Protein AF-A0A093XVJ9-F1 (afdb_monomer_lite)

Sequence (167 aa):
LGLDLFFVKVSDLMFIAPSIPHLRNLQLDVQYHEALPDESWLGRLAAPAKWTQDPDSESYLGFTPGTKSYVNGDLVSEAGAKTAMVGPTPFPSTRVPRVGLVEVKRGEPEYENLAREQDLEDGRVNGDVAK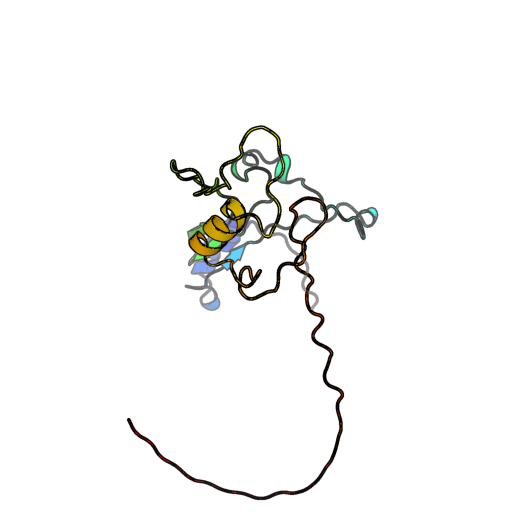EGTNGHVEAEKSESEAPKKEESDAGVTNGVGANGVL

Foldseek 3Di:
DDDDDDDDDLLVCLQCQCVPPVSAQDKDKDADDDDDPDPVCVPDPDDDDCCCVDPCSVVQVPDHFFIFIDHSSHTDDGDGDDPDDDDPDDDDDPDQDDPPPDDDDPPPPSVCVVCVVVVCNQCDDPNDNFDDDPPPDGDDPDDDPDDDDDDDDDDDDDDDDDDDDDD

Secondary structure (DSSP, 8-state):
-PPPP----HHHHHHHGGGSTTTTT-EEEE---PPPSSGGGTT-SS---GGGGSTTGGGGTTSPP--EEEETTEEEEE---------SSPP---PPPPSSSPPPPTTSHHHHHHHHHTT-TTSEETTEE----TTS---------PPPP------------------

pLDDT: mean 71.85, std 22.68, range [28.42, 96.88]

Structure (mmCIF, N/CA/C/O backbone):
data_AF-A0A093XVJ9-F1
#
_entry.id   AF-A0A093XVJ9-F1
#
loop_
_atom_site.group_PDB
_atom_site.id
_atom_site.type_symbol
_atom_site.label_atom_id
_atom_site.label_alt_id
_atom_site.label_comp_id
_atom_site.label_asym_id
_atom_site.label_entity_id
_atom_site.label_seq_id
_atom_site.pdbx_PDB_ins_code
_atom_site.Cartn_x
_atom_site.Cartn_y
_atom_site.Cartn_z
_atom_site.occupancy
_atom_site.B_iso_or_equiv
_atom_site.auth_seq_id
_atom_site.auth_comp_id
_atom_site.auth_asym_id
_atom_site.auth_atom_id
_atom_site.pdbx_PDB_model_num
ATOM 1 N N . LEU A 1 1 ? 31.197 -6.548 -11.849 1.00 45.28 1 LEU A N 1
ATOM 2 C CA . LEU A 1 1 ? 29.925 -6.261 -12.542 1.00 45.28 1 LEU A CA 1
ATOM 3 C C . LEU A 1 1 ? 29.147 -5.300 -11.660 1.00 45.28 1 LEU A C 1
ATOM 5 O O . LEU A 1 1 ? 28.826 -5.687 -10.544 1.00 45.28 1 LEU A O 1
ATOM 9 N N . GLY A 1 2 ? 28.932 -4.061 -12.100 1.00 61.50 2 GLY A N 1
ATOM 10 C CA . GLY A 1 2 ? 27.909 -3.207 -11.494 1.00 61.50 2 GLY A CA 1
ATOM 11 C C . GLY A 1 2 ? 26.557 -3.621 -12.065 1.00 61.50 2 GLY A C 1
ATOM 12 O O . GLY A 1 2 ? 26.479 -3.907 -13.257 1.00 61.50 2 GLY A O 1
ATOM 13 N N . LEU A 1 3 ? 25.534 -3.745 -11.224 1.00 66.56 3 LEU A N 1
ATOM 14 C CA . LEU A 1 3 ? 24.168 -3.909 -11.709 1.00 66.56 3 LEU A CA 1
ATOM 15 C C . LEU A 1 3 ? 23.679 -2.535 -12.164 1.00 66.56 3 LEU A C 1
ATOM 17 O O . LEU A 1 3 ? 23.600 -1.617 -11.349 1.00 66.56 3 LEU A O 1
ATOM 21 N N . ASP A 1 4 ? 23.366 -2.402 -13.449 1.00 77.38 4 ASP A N 1
ATOM 22 C CA . ASP A 1 4 ? 22.629 -1.243 -13.942 1.00 77.38 4 ASP A CA 1
ATOM 23 C C . ASP A 1 4 ? 21.202 -1.303 -13.384 1.00 77.38 4 ASP A C 1
ATOM 25 O O . ASP A 1 4 ? 20.570 -2.363 -13.386 1.00 77.38 4 ASP A O 1
ATOM 29 N N . LEU A 1 5 ? 20.685 -0.178 -12.884 1.00 71.75 5 LEU A N 1
ATOM 30 C CA . LEU A 1 5 ? 19.275 -0.088 -12.514 1.00 71.75 5 LEU A CA 1
ATOM 31 C C . LEU A 1 5 ? 18.440 -0.069 -13.796 1.00 71.75 5 LEU A C 1
ATOM 33 O O . LEU A 1 5 ? 18.573 0.833 -14.621 1.00 71.75 5 LEU A O 1
ATOM 37 N N . PHE A 1 6 ? 17.548 -1.045 -13.939 1.00 77.75 6 PHE A N 1
ATOM 38 C CA . PHE A 1 6 ? 16.559 -1.085 -15.008 1.00 77.75 6 PHE A CA 1
ATOM 39 C C . PHE A 1 6 ? 15.154 -1.099 -14.411 1.00 77.75 6 PHE A C 1
ATOM 41 O O . PHE A 1 6 ? 14.889 -1.749 -13.400 1.00 77.75 6 PHE A O 1
ATOM 48 N N . PHE A 1 7 ? 14.244 -0.362 -15.041 1.00 82.56 7 PHE A N 1
ATOM 49 C CA . PHE A 1 7 ? 12.843 -0.336 -14.643 1.00 82.56 7 PHE A CA 1
ATOM 50 C C . PHE A 1 7 ? 12.098 -1.467 -15.349 1.00 82.56 7 PHE A C 1
ATOM 52 O O . PHE A 1 7 ? 12.124 -1.567 -16.575 1.00 82.56 7 PHE A O 1
ATOM 59 N N . VAL A 1 8 ? 11.419 -2.308 -14.571 1.00 87.62 8 VAL A N 1
ATOM 60 C CA . VAL A 1 8 ? 10.550 -3.378 -15.074 1.00 87.62 8 VAL A CA 1
ATOM 61 C C . VAL A 1 8 ? 9.127 -3.060 -14.660 1.00 87.62 8 VAL A C 1
ATOM 63 O O . VAL A 1 8 ? 8.879 -2.670 -13.518 1.00 87.62 8 VAL A O 1
ATOM 66 N N . LYS A 1 9 ? 8.174 -3.242 -15.573 1.00 92.50 9 LYS A N 1
ATOM 67 C CA . LYS A 1 9 ? 6.763 -3.185 -15.197 1.00 92.50 9 LYS A CA 1
ATOM 68 C C . LYS A 1 9 ? 6.452 -4.365 -14.292 1.00 92.50 9 LYS A C 1
ATOM 70 O O . LYS A 1 9 ? 6.750 -5.505 -14.637 1.00 92.50 9 LYS A O 1
ATOM 75 N N . VAL A 1 10 ? 5.795 -4.102 -13.169 1.00 93.00 10 VAL A N 1
ATOM 76 C CA . VAL A 1 10 ? 5.398 -5.159 -12.228 1.00 93.00 10 VAL A CA 1
ATOM 77 C C . VAL A 1 10 ? 4.582 -6.246 -12.935 1.00 93.00 10 VAL A C 1
ATOM 79 O O . VAL A 1 10 ? 4.829 -7.422 -12.701 1.00 93.00 10 VAL A O 1
ATOM 82 N N . SER A 1 11 ? 3.696 -5.875 -13.867 1.00 93.75 11 SER A N 1
ATOM 83 C CA . SER A 1 11 ? 2.931 -6.825 -14.691 1.00 93.75 11 SER A CA 1
ATOM 84 C C . SER A 1 11 ? 3.816 -7.815 -15.446 1.00 93.75 11 SER A C 1
ATOM 86 O O . SER A 1 11 ? 3.521 -9.005 -15.482 1.00 93.75 11 SER A O 1
ATOM 88 N N . ASP A 1 12 ? 4.915 -7.333 -16.020 1.00 94.88 12 ASP A N 1
ATOM 89 C CA . ASP A 1 12 ? 5.808 -8.140 -16.847 1.00 94.88 12 ASP A CA 1
ATOM 90 C C . ASP A 1 12 ? 6.625 -9.082 -15.957 1.00 94.88 12 ASP A C 1
ATOM 92 O O . ASP A 1 12 ? 6.787 -10.255 -16.286 1.00 94.88 12 ASP A O 1
ATOM 96 N N . LEU A 1 13 ? 7.067 -8.598 -14.788 1.00 93.06 13 LEU A N 1
ATOM 97 C CA . LEU A 1 13 ? 7.730 -9.426 -13.779 1.00 93.06 13 LEU A CA 1
ATOM 98 C C . LEU A 1 13 ? 6.802 -10.533 -13.263 1.00 93.06 13 LEU A C 1
ATOM 100 O O . LEU A 1 13 ? 7.210 -11.691 -13.198 1.00 93.06 13 LEU A O 1
ATOM 104 N N . MET A 1 14 ? 5.558 -10.195 -12.922 1.00 95.31 14 MET A N 1
ATOM 105 C CA . MET A 1 14 ? 4.577 -11.163 -12.425 1.00 95.31 14 MET A CA 1
ATOM 106 C C . MET A 1 14 ? 4.177 -12.174 -13.500 1.00 95.31 14 MET A C 1
ATOM 108 O O . MET A 1 14 ? 3.982 -13.344 -13.185 1.00 95.31 14 MET A O 1
ATOM 112 N N . PHE A 1 15 ? 4.155 -11.772 -14.772 1.00 94.75 15 PHE A N 1
ATOM 113 C CA . PHE A 1 15 ? 3.924 -12.680 -15.894 1.00 94.75 15 PHE A CA 1
ATOM 114 C C . PHE A 1 15 ? 5.045 -13.719 -16.059 1.00 94.75 15 PHE A C 1
ATOM 116 O O . PHE A 1 15 ? 4.768 -14.891 -16.317 1.00 94.75 15 PHE A O 1
ATOM 123 N N . ILE A 1 16 ? 6.314 -13.324 -15.895 1.00 94.44 16 ILE A N 1
ATOM 124 C CA . ILE A 1 16 ? 7.453 -14.244 -16.059 1.00 94.44 16 ILE A CA 1
ATOM 125 C C . ILE A 1 16 ? 7.801 -15.021 -14.786 1.00 94.44 16 ILE A C 1
ATOM 127 O O . ILE A 1 16 ? 8.383 -16.102 -14.889 1.00 94.44 16 ILE A O 1
ATOM 131 N N . ALA A 1 17 ? 7.462 -14.513 -13.598 1.00 94.06 17 ALA A N 1
ATOM 132 C CA . ALA A 1 17 ? 7.846 -15.113 -12.319 1.00 94.06 17 ALA A CA 1
ATOM 133 C C . ALA A 1 17 ? 7.526 -16.623 -12.214 1.00 94.06 17 ALA A C 1
ATOM 135 O O . ALA A 1 17 ? 8.414 -17.372 -11.803 1.00 94.06 17 ALA A O 1
ATOM 136 N N . PRO A 1 18 ? 6.360 -17.133 -12.670 1.00 95.00 18 PRO A N 1
ATOM 137 C CA . PRO A 1 18 ? 6.041 -18.566 -12.610 1.00 95.00 18 PRO A CA 1
ATOM 138 C C . PRO A 1 18 ? 6.935 -19.449 -13.483 1.00 95.00 18 PRO A C 1
ATOM 140 O O . PRO A 1 18 ? 7.061 -20.649 -13.229 1.00 95.00 18 PRO A O 1
ATOM 143 N N . SER A 1 19 ? 7.531 -18.869 -14.530 1.00 94.75 19 SER A N 1
ATOM 144 C CA . SER A 1 19 ? 8.435 -19.568 -15.448 1.00 94.75 19 SER A CA 1
ATOM 145 C C . SER A 1 19 ? 9.854 -19.710 -14.889 1.00 94.75 19 SER A C 1
ATOM 147 O O . SER A 1 19 ? 10.609 -20.562 -15.354 1.00 94.75 19 SER A O 1
ATOM 149 N N . ILE A 1 20 ? 10.209 -18.919 -13.870 1.00 94.75 20 ILE A N 1
ATOM 150 C CA . ILE A 1 20 ? 11.514 -18.948 -13.211 1.00 94.75 20 ILE A CA 1
ATOM 151 C C . ILE A 1 20 ? 11.437 -19.958 -12.056 1.00 94.75 20 ILE A C 1
ATOM 153 O O . ILE A 1 20 ? 10.750 -19.694 -11.068 1.00 94.75 20 ILE A O 1
ATOM 157 N N . PRO A 1 21 ? 12.149 -21.103 -12.113 1.00 94.50 21 PRO A N 1
ATOM 158 C CA . PRO A 1 21 ? 12.000 -22.172 -11.121 1.00 94.50 21 PRO A CA 1
ATOM 159 C C . PRO A 1 21 ? 12.205 -21.722 -9.670 1.00 94.50 21 PRO A C 1
ATOM 161 O O . PRO A 1 21 ? 11.532 -22.221 -8.775 1.00 94.50 21 PRO A O 1
ATOM 164 N N . HIS A 1 22 ? 13.099 -20.756 -9.443 1.00 94.00 22 HIS A N 1
ATOM 165 C CA . HIS A 1 22 ? 13.420 -20.237 -8.112 1.00 94.00 22 HIS A CA 1
ATOM 166 C C . HIS A 1 22 ? 12.421 -19.207 -7.571 1.00 94.00 22 HIS A C 1
ATOM 168 O O . HIS A 1 22 ? 12.487 -18.897 -6.389 1.00 94.00 22 HIS A O 1
ATOM 174 N N . LEU A 1 23 ? 11.514 -18.678 -8.401 1.00 92.44 23 LEU A N 1
ATOM 175 C CA . LEU A 1 23 ? 10.463 -17.738 -7.979 1.00 92.44 23 LEU A CA 1
ATOM 176 C C . LEU A 1 23 ? 9.082 -18.399 -7.895 1.00 92.44 23 LEU A C 1
ATOM 178 O O . LEU A 1 23 ? 8.101 -17.769 -7.501 1.00 92.44 23 LEU A O 1
ATOM 182 N N . ARG A 1 24 ? 8.992 -19.682 -8.250 1.00 93.31 24 ARG A N 1
ATOM 183 C CA . ARG A 1 24 ? 7.738 -20.424 -8.254 1.00 93.31 24 ARG A CA 1
ATOM 184 C C . ARG A 1 24 ? 7.252 -20.686 -6.832 1.00 93.31 24 ARG A C 1
ATOM 186 O O . ARG A 1 24 ? 8.018 -21.127 -5.981 1.00 93.31 24 ARG A O 1
ATOM 193 N N . ASN A 1 25 ? 5.959 -20.470 -6.605 1.00 93.94 25 ASN A N 1
ATOM 194 C CA . ASN A 1 25 ? 5.281 -20.594 -5.312 1.00 93.94 25 ASN A CA 1
ATOM 195 C C . ASN A 1 25 ? 5.871 -19.712 -4.198 1.00 93.94 25 ASN A C 1
ATOM 197 O O . ASN A 1 25 ? 5.583 -19.948 -3.026 1.00 93.94 25 ASN A O 1
ATOM 201 N N . LEU A 1 26 ? 6.682 -18.708 -4.544 1.00 94.94 26 LEU A N 1
ATOM 202 C CA . LEU A 1 26 ? 7.106 -17.688 -3.597 1.00 94.94 26 LEU A CA 1
ATOM 203 C C . LEU A 1 26 ? 6.084 -16.556 -3.569 1.00 94.94 26 LEU A C 1
ATOM 205 O O . LEU A 1 26 ? 5.524 -16.185 -4.602 1.00 94.94 26 LEU A O 1
ATOM 209 N N . GLN A 1 27 ? 5.872 -16.012 -2.374 1.00 95.81 27 GLN A N 1
ATOM 210 C CA . GLN A 1 27 ? 5.157 -14.760 -2.209 1.00 95.81 27 GLN A CA 1
ATOM 211 C C . GLN A 1 27 ? 6.101 -13.606 -2.557 1.00 95.81 27 GLN A C 1
ATOM 213 O O . GLN A 1 27 ? 7.188 -13.491 -1.989 1.00 95.81 27 GLN A O 1
ATOM 218 N N . LEU A 1 28 ? 5.686 -12.777 -3.508 1.00 95.06 28 LEU A N 1
ATOM 219 C CA . LEU A 1 28 ? 6.389 -11.572 -3.922 1.00 95.06 28 LEU A CA 1
ATOM 220 C C . LEU A 1 28 ? 5.608 -10.355 -3.436 1.00 95.06 28 LEU A C 1
ATOM 222 O O . LEU A 1 28 ? 4.496 -10.107 -3.902 1.00 95.06 28 LEU A O 1
ATOM 226 N N . ASP A 1 29 ? 6.212 -9.589 -2.533 1.00 96.00 29 ASP A N 1
ATOM 227 C CA . ASP A 1 29 ? 5.633 -8.356 -2.008 1.00 96.00 29 ASP A CA 1
ATOM 228 C C . ASP A 1 29 ? 6.157 -7.156 -2.800 1.00 96.00 29 ASP A C 1
ATOM 230 O O . ASP A 1 29 ? 7.362 -6.910 -2.886 1.00 96.00 29 ASP A O 1
ATOM 234 N N . VAL A 1 30 ? 5.239 -6.390 -3.380 1.00 94.88 30 VAL A N 1
ATOM 235 C CA . VAL A 1 30 ? 5.531 -5.186 -4.156 1.00 94.88 30 VAL A CA 1
ATOM 236 C C . VAL A 1 30 ? 5.165 -3.973 -3.318 1.00 94.88 30 VAL A C 1
ATOM 238 O O . VAL A 1 30 ? 3.992 -3.750 -3.014 1.00 94.88 30 VAL A O 1
ATOM 241 N N . GLN A 1 31 ? 6.181 -3.191 -2.957 1.00 93.31 31 GLN A N 1
ATOM 242 C CA . GLN A 1 31 ? 6.034 -1.956 -2.193 1.00 93.31 31 GLN A CA 1
ATOM 243 C C . GLN A 1 31 ? 6.177 -0.744 -3.107 1.00 93.31 31 GLN A C 1
ATOM 245 O O . GLN A 1 31 ? 7.040 -0.701 -3.987 1.00 93.31 31 GLN A O 1
ATOM 250 N N . TYR A 1 32 ? 5.316 0.242 -2.888 1.00 90.69 32 TYR A N 1
ATOM 251 C CA . TYR A 1 32 ? 5.366 1.500 -3.607 1.00 90.69 32 TYR A CA 1
ATOM 252 C C . TYR A 1 32 ? 6.437 2.421 -3.018 1.00 90.69 32 TYR A C 1
ATOM 254 O O . TYR A 1 32 ? 6.459 2.673 -1.813 1.00 90.69 32 TYR A O 1
ATOM 262 N N . HIS A 1 33 ? 7.296 2.961 -3.883 1.00 87.12 33 HIS A N 1
ATOM 263 C CA . HIS A 1 33 ? 8.289 3.965 -3.519 1.00 87.12 33 HIS A CA 1
ATOM 264 C C . HIS A 1 33 ? 8.393 5.029 -4.608 1.00 87.12 33 HIS A C 1
ATOM 266 O O . HIS A 1 33 ? 8.507 4.712 -5.793 1.00 87.12 33 HIS A O 1
ATOM 272 N N . GLU A 1 34 ? 8.415 6.297 -4.201 1.00 87.31 34 GLU A N 1
ATOM 273 C CA . GLU A 1 34 ? 8.673 7.407 -5.113 1.00 87.31 34 GLU A CA 1
ATOM 274 C C . GLU A 1 34 ? 10.157 7.744 -5.160 1.00 87.31 34 GLU A C 1
ATOM 276 O O . GLU A 1 34 ? 10.811 7.938 -4.134 1.00 87.31 34 GLU A O 1
ATOM 281 N N . ALA A 1 35 ? 10.680 7.884 -6.376 1.00 84.56 35 ALA A N 1
ATOM 282 C CA . ALA A 1 35 ? 11.983 8.492 -6.573 1.00 84.56 35 ALA A CA 1
ATOM 283 C C . ALA A 1 35 ? 11.920 9.982 -6.208 1.00 84.56 35 ALA A C 1
ATOM 285 O O . ALA A 1 35 ? 11.027 10.716 -6.663 1.00 84.56 35 ALA A O 1
ATOM 286 N N . LEU A 1 36 ? 12.900 10.428 -5.417 1.00 85.31 36 LEU A N 1
ATOM 287 C CA . LEU A 1 36 ? 13.068 11.842 -5.108 1.00 85.31 36 LEU A CA 1
ATOM 288 C C . LEU A 1 36 ? 13.303 12.623 -6.412 1.00 85.31 36 LEU A C 1
ATOM 290 O O . LEU A 1 36 ? 14.106 12.185 -7.237 1.00 85.31 36 LEU A O 1
ATOM 294 N N . PRO A 1 37 ? 12.614 13.758 -6.624 1.00 83.75 37 PRO A N 1
ATOM 295 C CA . PRO A 1 37 ? 12.815 14.573 -7.819 1.00 83.75 37 PRO A CA 1
ATOM 296 C C . PRO A 1 37 ? 14.250 15.090 -7.954 1.00 83.75 37 PRO A C 1
ATOM 298 O O . PRO A 1 37 ? 14.792 15.111 -9.054 1.00 83.75 37 PRO A O 1
ATOM 301 N N . ASP A 1 38 ? 14.842 15.510 -6.835 1.00 86.38 38 ASP A N 1
ATOM 302 C CA . ASP A 1 38 ? 16.178 16.089 -6.748 1.00 86.38 38 ASP A CA 1
ATOM 303 C C . ASP A 1 38 ? 16.712 16.011 -5.302 1.00 86.38 38 ASP A C 1
ATOM 305 O O . ASP A 1 38 ? 15.992 15.649 -4.365 1.00 86.38 38 ASP A O 1
ATOM 309 N N . GLU A 1 39 ? 17.982 16.375 -5.114 1.00 87.06 39 GLU A N 1
ATOM 310 C CA . GLU A 1 39 ? 18.659 16.353 -3.811 1.00 87.06 39 GLU A CA 1
ATOM 311 C C . GLU A 1 39 ? 18.078 17.345 -2.788 1.00 87.06 39 GLU A C 1
ATOM 313 O O . GLU A 1 39 ? 18.264 17.153 -1.590 1.00 87.06 39 GLU A O 1
ATOM 318 N N . SER A 1 40 ? 17.320 18.368 -3.202 1.00 86.75 40 SER A N 1
ATOM 319 C CA . SER A 1 40 ? 16.696 19.334 -2.276 1.00 86.75 40 SER A CA 1
ATOM 320 C C . SER A 1 40 ? 15.569 18.725 -1.433 1.00 86.75 40 SER A C 1
ATOM 322 O O . SER A 1 40 ? 15.055 19.365 -0.507 1.00 86.75 40 SER A O 1
ATOM 324 N N . TRP A 1 41 ? 15.157 17.500 -1.764 1.00 84.88 41 TRP A N 1
ATOM 325 C CA . TRP A 1 41 ? 14.231 16.702 -0.970 1.00 84.88 41 TRP A CA 1
ATOM 326 C C . TRP A 1 41 ? 14.919 15.913 0.146 1.00 84.88 41 TRP A C 1
ATOM 328 O O . TRP A 1 41 ? 14.238 15.481 1.079 1.00 84.88 41 TRP A O 1
ATOM 338 N N . LEU A 1 42 ? 16.248 15.758 0.102 1.00 83.69 42 LEU A N 1
ATOM 339 C CA . LEU A 1 42 ? 17.001 15.106 1.170 1.00 83.69 42 LEU A CA 1
ATOM 340 C C . LEU A 1 42 ? 16.851 15.916 2.467 1.00 83.69 42 LEU A C 1
ATOM 342 O O . LEU A 1 42 ? 17.184 17.096 2.526 1.00 83.69 42 LEU A O 1
ATOM 346 N N . GLY A 1 43 ? 16.316 15.279 3.510 1.00 79.81 43 GLY A N 1
ATOM 347 C CA . GLY A 1 43 ? 16.096 15.897 4.823 1.00 79.81 43 GLY A CA 1
ATOM 348 C C . GLY A 1 43 ? 14.726 16.553 5.022 1.00 79.81 43 GLY A C 1
ATOM 349 O O . GLY A 1 43 ? 14.453 17.053 6.113 1.00 79.81 43 GLY A O 1
ATOM 350 N N . ARG A 1 44 ? 13.835 16.534 4.021 1.00 85.00 44 ARG A N 1
ATOM 351 C CA . ARG A 1 44 ? 12.436 16.934 4.235 1.00 85.00 44 ARG A CA 1
ATOM 352 C C . ARG A 1 44 ? 11.691 15.849 5.010 1.00 85.00 44 ARG A C 1
ATOM 354 O O . ARG A 1 44 ? 11.856 14.664 4.746 1.00 85.00 44 ARG A O 1
ATOM 361 N N . LEU A 1 45 ? 10.818 16.269 5.926 1.00 77.12 45 LEU A N 1
ATOM 362 C CA . LEU A 1 45 ? 9.933 15.359 6.668 1.00 77.12 45 LEU A CA 1
ATOM 363 C C . LEU A 1 45 ? 8.818 14.762 5.794 1.00 77.12 45 LEU A C 1
ATOM 365 O O . LEU A 1 45 ? 8.221 13.759 6.172 1.00 77.12 45 LEU A O 1
ATOM 369 N N . ALA A 1 46 ? 8.526 15.376 4.644 1.00 75.62 46 ALA A N 1
ATOM 370 C CA . ALA A 1 46 ? 7.485 14.931 3.726 1.00 75.62 46 ALA A CA 1
ATOM 371 C C . ALA A 1 46 ? 8.100 14.340 2.453 1.00 75.62 46 ALA A C 1
ATOM 373 O O . ALA A 1 46 ? 8.907 14.993 1.785 1.00 75.62 46 ALA A O 1
ATOM 374 N N . ALA A 1 47 ? 7.679 13.122 2.112 1.00 78.12 47 ALA A N 1
ATOM 375 C CA . ALA A 1 47 ? 7.969 12.515 0.823 1.00 78.12 47 ALA A CA 1
ATOM 376 C C . ALA A 1 47 ? 7.088 13.135 -0.279 1.00 78.12 47 ALA A C 1
ATOM 378 O O . ALA A 1 47 ? 5.994 13.635 0.009 1.00 78.12 47 ALA A O 1
ATOM 379 N N . PRO A 1 48 ? 7.538 13.100 -1.542 1.00 85.25 48 PRO A N 1
ATOM 380 C CA . PRO A 1 48 ? 6.666 13.331 -2.685 1.00 85.25 48 PRO A CA 1
ATOM 381 C C . PRO A 1 48 ? 5.428 12.415 -2.626 1.00 85.25 48 PRO A C 1
ATOM 383 O O . PRO A 1 48 ? 5.518 11.276 -2.171 1.00 85.25 48 PRO A O 1
ATOM 386 N N . ALA A 1 49 ? 4.277 12.941 -3.049 1.00 89.06 49 ALA A N 1
ATOM 387 C CA . ALA A 1 49 ? 3.002 12.222 -3.090 1.00 89.06 49 ALA A CA 1
ATOM 388 C C . ALA A 1 49 ? 2.404 12.279 -4.504 1.00 89.06 49 ALA A C 1
ATOM 390 O O . ALA A 1 49 ? 1.250 12.671 -4.695 1.00 89.06 49 ALA A O 1
ATOM 391 N N . LYS A 1 50 ? 3.217 11.965 -5.519 1.00 91.19 50 LYS A N 1
ATOM 392 C CA . LYS A 1 50 ? 2.799 11.919 -6.927 1.00 91.19 50 LYS A CA 1
ATOM 393 C C . LYS A 1 50 ? 1.671 10.914 -7.144 1.00 91.19 50 LYS A C 1
ATOM 395 O O . LYS A 1 50 ? 0.813 11.196 -7.974 1.00 91.19 50 LYS A O 1
ATOM 400 N N . TRP A 1 51 ? 1.611 9.837 -6.354 1.00 91.19 51 TRP A N 1
ATOM 401 C CA . TRP A 1 51 ? 0.507 8.865 -6.388 1.00 91.19 51 TRP A CA 1
ATOM 402 C C . TRP A 1 51 ? -0.886 9.497 -6.234 1.00 91.19 51 TRP A C 1
ATOM 404 O O . TRP A 1 51 ? -1.875 8.935 -6.687 1.00 91.19 51 TRP A O 1
ATOM 414 N N . THR A 1 52 ? -1.000 10.686 -5.630 1.00 93.19 52 THR A N 1
ATOM 415 C CA . THR A 1 52 ? -2.292 11.388 -5.499 1.00 93.19 52 THR A CA 1
ATOM 416 C C . THR A 1 52 ? -2.895 11.806 -6.843 1.00 93.19 52 THR A C 1
ATOM 418 O O . THR A 1 52 ? -4.100 12.037 -6.929 1.00 93.19 52 THR A O 1
ATOM 421 N N . GLN A 1 53 ? -2.074 11.893 -7.892 1.00 92.81 53 GLN A N 1
ATOM 422 C CA . GLN A 1 53 ? -2.486 12.258 -9.250 1.00 92.81 53 GLN A CA 1
ATOM 423 C C . GLN A 1 53 ? -2.865 11.039 -10.098 1.00 92.81 53 GLN A C 1
ATOM 425 O O . GLN A 1 53 ? -3.323 11.212 -11.230 1.00 92.81 53 GLN A O 1
ATOM 430 N N . ASP A 1 54 ? -2.670 9.825 -9.577 1.00 90.88 54 ASP A N 1
ATOM 431 C CA . ASP A 1 54 ? -3.002 8.605 -10.299 1.00 90.88 54 ASP A CA 1
ATOM 432 C C . ASP A 1 54 ? -4.533 8.457 -10.424 1.00 90.88 54 ASP A C 1
ATOM 434 O O . ASP A 1 54 ? -5.269 8.846 -9.512 1.00 90.88 54 ASP A O 1
ATOM 438 N N . PRO A 1 55 ? -5.052 7.900 -11.538 1.00 92.75 55 PRO A N 1
ATOM 439 C CA . PRO A 1 55 ? -6.496 7.785 -11.770 1.00 92.75 55 PRO A CA 1
ATOM 440 C C . PRO A 1 55 ? -7.259 6.976 -10.711 1.00 92.75 55 PRO A C 1
ATOM 442 O O . PRO A 1 55 ? -8.470 7.122 -10.581 1.00 92.75 55 PRO A O 1
ATOM 445 N N . ASP A 1 56 ? -6.567 6.097 -9.992 1.00 89.19 56 ASP A N 1
ATOM 446 C CA . ASP A 1 56 ? -7.095 5.209 -8.960 1.00 89.19 56 ASP A CA 1
ATOM 447 C C . ASP A 1 56 ? -6.773 5.687 -7.533 1.00 89.19 56 ASP A C 1
ATOM 449 O O . ASP A 1 56 ? -7.021 4.953 -6.573 1.00 89.19 56 ASP A O 1
ATOM 453 N N . SER A 1 57 ? -6.263 6.913 -7.365 1.00 91.19 57 SER A N 1
ATOM 454 C CA . SER A 1 57 ? -5.781 7.415 -6.072 1.00 91.19 57 SER A CA 1
ATOM 455 C C . SER A 1 57 ? -6.855 7.467 -4.978 1.00 91.19 57 SER A C 1
ATOM 457 O O . SER A 1 57 ? -6.554 7.290 -3.795 1.00 91.19 57 SER A O 1
ATOM 459 N N . GLU A 1 58 ? -8.124 7.631 -5.365 1.00 90.06 58 GLU A N 1
ATOM 460 C CA . GLU A 1 58 ? -9.275 7.612 -4.454 1.00 90.06 58 GLU A CA 1
ATOM 461 C C . GLU A 1 58 ? -9.408 6.282 -3.697 1.00 90.06 58 GLU A C 1
ATOM 463 O O . GLU A 1 58 ? -9.846 6.264 -2.543 1.00 90.06 58 GLU A O 1
ATOM 468 N N . SER A 1 59 ? -8.983 5.169 -4.306 1.00 89.00 59 SER A N 1
ATOM 469 C CA . SER A 1 59 ? -9.061 3.836 -3.695 1.00 89.00 59 SER A CA 1
ATOM 470 C C . SER A 1 59 ? -8.174 3.692 -2.455 1.00 89.00 59 SER A C 1
ATOM 472 O O . SER A 1 59 ? -8.459 2.870 -1.583 1.00 89.00 59 SER A O 1
ATOM 474 N N . TYR A 1 60 ? -7.141 4.528 -2.328 1.00 89.50 60 TYR A N 1
ATOM 475 C CA . TYR A 1 60 ? -6.1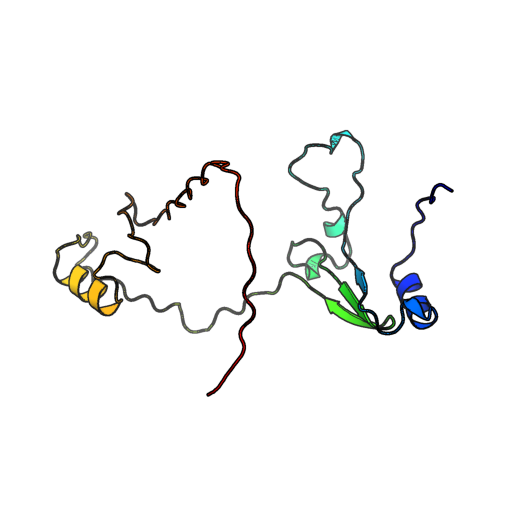89 4.468 -1.225 1.00 89.50 60 TYR A CA 1
ATOM 476 C C . TYR A 1 60 ? -6.630 5.264 0.014 1.00 89.50 60 TYR A C 1
ATOM 478 O O . TYR A 1 60 ? -5.909 5.298 1.010 1.00 89.50 60 TYR A O 1
ATOM 486 N N . LEU A 1 61 ? -7.811 5.900 -0.008 1.00 90.62 61 LEU A N 1
ATOM 487 C CA . LEU A 1 61 ? -8.380 6.651 1.124 1.00 90.62 61 LEU A CA 1
ATOM 488 C C . LEU A 1 61 ? -7.443 7.743 1.682 1.00 90.62 61 LEU A C 1
ATOM 490 O O . LEU A 1 61 ? -7.437 8.015 2.883 1.00 90.62 61 LEU A O 1
ATOM 494 N N . GLY A 1 62 ? -6.631 8.362 0.821 1.00 89.62 62 GLY A N 1
ATOM 495 C CA . GLY A 1 62 ? -5.657 9.382 1.222 1.00 89.62 62 GLY A CA 1
ATOM 496 C C . GLY A 1 62 ? -4.350 8.831 1.805 1.00 89.62 62 GLY A C 1
ATOM 497 O O . GLY A 1 62 ? -3.513 9.612 2.255 1.00 89.62 62 GLY A O 1
ATOM 498 N N . PHE A 1 63 ? -4.143 7.515 1.765 1.00 89.62 63 PHE A N 1
ATOM 499 C CA . PHE A 1 63 ? -2.877 6.870 2.105 1.00 89.62 63 PHE A CA 1
ATOM 500 C C . PHE A 1 63 ? -2.092 6.523 0.839 1.00 89.62 63 PHE A C 1
ATOM 502 O O . PHE A 1 63 ? -2.661 6.378 -0.234 1.00 89.62 63 PHE A O 1
ATOM 509 N N . THR A 1 64 ? -0.773 6.377 0.964 1.00 90.31 64 THR A N 1
ATOM 510 C CA . THR A 1 64 ? 0.056 5.867 -0.139 1.00 90.31 64 THR A CA 1
ATOM 511 C C . THR A 1 64 ? -0.428 4.479 -0.580 1.00 90.31 64 THR A C 1
ATOM 513 O O . THR A 1 64 ? -0.904 3.722 0.278 1.00 90.31 64 THR A O 1
ATOM 516 N N . PRO A 1 65 ? -0.268 4.105 -1.867 1.00 92.38 65 PRO A N 1
ATOM 517 C CA . PRO A 1 65 ? -0.517 2.743 -2.318 1.00 92.38 65 PRO A CA 1
ATOM 518 C C . PRO A 1 65 ? 0.164 1.738 -1.391 1.00 92.38 65 PRO A C 1
ATOM 520 O O . PRO A 1 65 ? 1.346 1.885 -1.061 1.00 92.38 65 PRO A O 1
ATOM 523 N N . GLY A 1 66 ? -0.595 0.750 -0.926 1.00 92.62 66 GLY A N 1
ATOM 524 C CA . GLY A 1 66 ? -0.078 -0.23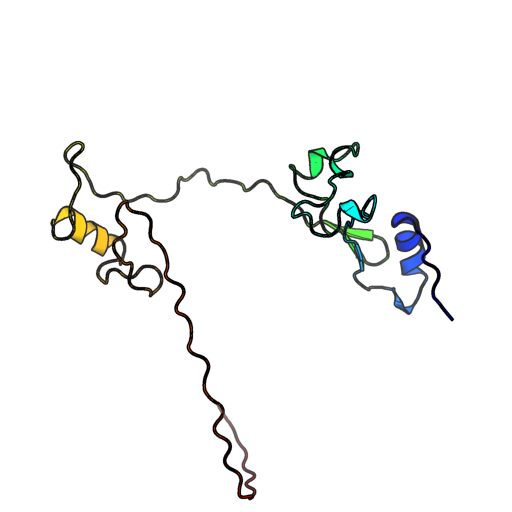7 0.008 1.00 92.62 66 GLY A CA 1
ATOM 525 C C . GLY A 1 66 ? 0.589 -1.423 -0.686 1.00 92.62 66 GLY A C 1
ATOM 526 O O . GLY A 1 66 ? 0.679 -1.505 -1.913 1.00 92.62 66 GLY A O 1
ATOM 527 N N . THR A 1 67 ? 1.104 -2.344 0.125 1.00 95.31 67 THR A N 1
ATOM 528 C CA . THR A 1 67 ? 1.843 -3.511 -0.364 1.00 95.31 67 THR A CA 1
ATOM 529 C C . THR A 1 67 ? 0.919 -4.484 -1.089 1.00 95.31 67 THR A C 1
ATOM 531 O O . THR A 1 67 ? -0.071 -4.945 -0.519 1.00 95.31 67 THR A O 1
ATOM 534 N N . LYS A 1 68 ? 1.277 -4.851 -2.321 1.00 95.50 68 LYS A N 1
ATOM 535 C CA . LYS A 1 68 ? 0.586 -5.880 -3.111 1.00 95.50 68 LYS A CA 1
ATOM 536 C C . LYS A 1 68 ? 1.370 -7.187 -3.044 1.00 95.50 68 LYS A C 1
ATOM 538 O O . LYS A 1 68 ? 2.551 -7.196 -3.381 1.00 95.50 68 LYS A O 1
ATOM 543 N N . SER A 1 69 ? 0.720 -8.272 -2.640 1.00 96.69 69 SER A N 1
ATOM 544 C CA . SER A 1 69 ? 1.344 -9.590 -2.483 1.00 96.69 69 SER A CA 1
ATOM 545 C C . SER A 1 69 ? 0.896 -10.518 -3.604 1.00 96.69 69 SER A C 1
ATOM 547 O O . SER A 1 69 ? -0.305 -10.723 -3.799 1.00 96.69 69 SER A O 1
ATOM 549 N N . TYR A 1 70 ? 1.853 -11.108 -4.314 1.00 96.88 70 TYR A N 1
ATOM 550 C CA . TYR A 1 70 ? 1.608 -11.993 -5.449 1.00 96.88 70 TYR A CA 1
ATOM 551 C C . TYR A 1 70 ? 2.137 -13.397 -5.183 1.00 96.88 70 TYR A C 1
ATOM 553 O O . TYR A 1 70 ? 3.194 -13.553 -4.577 1.00 96.88 70 TYR A O 1
ATOM 561 N N . VAL A 1 71 ? 1.454 -14.422 -5.688 1.00 96.25 71 VAL A N 1
ATOM 562 C CA . VAL A 1 71 ? 1.939 -15.810 -5.691 1.00 96.25 71 VAL A CA 1
ATOM 563 C C . VAL A 1 71 ? 1.743 -16.369 -7.088 1.00 96.25 71 VAL A C 1
ATOM 565 O O . VAL A 1 71 ? 0.642 -16.328 -7.620 1.00 96.25 71 VAL A O 1
ATOM 568 N N . ASN A 1 72 ? 2.813 -16.888 -7.697 1.00 94.69 72 ASN A N 1
ATOM 569 C CA . ASN A 1 72 ? 2.783 -17.360 -9.088 1.00 94.69 72 ASN A CA 1
ATOM 570 C C . ASN A 1 72 ? 2.222 -16.315 -10.076 1.00 94.69 72 ASN A C 1
ATOM 572 O O . ASN A 1 72 ? 1.563 -16.672 -11.046 1.00 94.69 72 ASN A O 1
ATOM 576 N N . GLY A 1 73 ? 2.515 -15.035 -9.843 1.00 93.00 73 GLY A N 1
ATOM 577 C CA . GLY A 1 73 ? 2.063 -13.939 -10.701 1.00 93.00 73 GLY A CA 1
ATOM 578 C C . GLY A 1 73 ? 0.632 -13.464 -10.438 1.00 93.00 73 GLY A C 1
ATOM 579 O O . GLY A 1 73 ? 0.267 -12.389 -10.909 1.00 93.00 73 GLY A O 1
ATOM 580 N N . ASP A 1 74 ? -0.145 -14.194 -9.638 1.00 95.62 74 ASP A N 1
ATOM 581 C CA . ASP A 1 74 ? -1.508 -13.820 -9.271 1.00 95.62 74 ASP A CA 1
ATOM 582 C C . ASP A 1 74 ? -1.508 -12.935 -8.021 1.00 95.62 74 ASP A C 1
ATOM 584 O O . ASP A 1 74 ? -0.811 -13.228 -7.047 1.00 95.62 74 ASP A O 1
ATOM 588 N N . LEU A 1 75 ? -2.298 -11.857 -8.032 1.00 95.56 75 LEU A N 1
ATOM 589 C CA . LEU A 1 75 ? -2.479 -10.980 -6.872 1.00 95.56 75 LEU A CA 1
ATOM 590 C C . LEU A 1 75 ? -3.320 -11.700 -5.808 1.00 95.56 75 LEU A C 1
ATOM 592 O O . LEU A 1 75 ? -4.484 -12.017 -6.043 1.00 95.56 75 LEU A O 1
ATOM 596 N N . VAL A 1 76 ? -2.738 -11.933 -4.632 1.00 96.44 76 VAL A N 1
ATOM 597 C CA . VAL A 1 76 ? -3.385 -12.651 -3.519 1.00 96.44 76 VAL A CA 1
ATOM 598 C C . VAL A 1 76 ? -3.931 -11.687 -2.474 1.00 96.44 76 VAL A C 1
ATOM 600 O O . VAL A 1 76 ? -4.986 -11.932 -1.887 1.00 96.44 76 VAL A O 1
ATOM 603 N N . SER A 1 77 ? -3.220 -10.593 -2.214 1.00 94.50 77 SER A N 1
ATOM 604 C CA . SER A 1 77 ? -3.649 -9.603 -1.233 1.00 94.50 77 SER A CA 1
ATOM 605 C C . SER A 1 77 ? -3.104 -8.218 -1.541 1.00 94.50 77 SER A C 1
ATOM 607 O O . SER A 1 77 ? -2.047 -8.057 -2.147 1.00 94.50 77 SER A O 1
ATOM 609 N N . GLU A 1 78 ? -3.830 -7.214 -1.069 1.00 92.81 78 GLU A N 1
ATOM 610 C CA . GLU A 1 78 ? -3.393 -5.828 -1.061 1.00 92.81 78 GLU A CA 1
ATOM 611 C C . GLU A 1 78 ? -3.583 -5.278 0.353 1.00 92.81 78 GLU A C 1
ATOM 613 O O . GLU A 1 78 ? -4.684 -5.297 0.918 1.00 92.81 78 GLU A O 1
ATOM 618 N N . ALA A 1 79 ? -2.477 -4.861 0.963 1.00 90.94 79 ALA A N 1
ATOM 619 C CA . ALA A 1 79 ? -2.495 -4.088 2.189 1.00 90.94 79 ALA A CA 1
ATOM 620 C C . ALA A 1 79 ? -2.907 -2.655 1.847 1.00 90.94 79 ALA A C 1
ATOM 622 O O . ALA A 1 79 ? -2.532 -2.125 0.809 1.00 90.94 79 ALA A O 1
ATOM 623 N N . GLY A 1 80 ? -3.665 -2.011 2.724 1.00 83.44 80 GLY A N 1
ATOM 624 C CA . GLY A 1 80 ? -4.125 -0.652 2.489 1.00 83.44 80 GLY A CA 1
ATOM 625 C C . GLY A 1 80 ? -4.975 -0.151 3.637 1.00 83.44 80 GLY A C 1
ATOM 626 O O . GLY A 1 80 ? -5.372 -0.920 4.523 1.00 83.44 80 GLY A O 1
ATOM 627 N N . ALA A 1 81 ? -5.249 1.148 3.615 1.00 81.88 81 ALA A N 1
ATOM 628 C CA . ALA A 1 81 ? -6.220 1.726 4.516 1.00 81.88 81 ALA A CA 1
ATOM 629 C C . ALA A 1 81 ? -7.584 1.079 4.276 1.00 81.88 81 ALA A C 1
ATOM 631 O O . ALA A 1 81 ? -8.036 0.915 3.144 1.00 81.88 81 ALA A O 1
ATOM 632 N N . LYS A 1 82 ? -8.234 0.689 5.366 1.00 80.25 82 LYS A N 1
ATOM 633 C CA . LYS A 1 82 ? -9.586 0.140 5.345 1.00 80.25 82 LYS A CA 1
ATOM 634 C C . LYS A 1 82 ? -10.456 1.057 6.174 1.00 80.25 82 LYS A C 1
ATOM 636 O O . LYS A 1 82 ? -10.055 1.475 7.260 1.00 80.25 82 LYS A O 1
ATOM 641 N N . THR A 1 83 ? -11.652 1.351 5.683 1.00 80.31 83 THR A N 1
ATOM 642 C CA . THR A 1 83 ? -12.652 2.037 6.493 1.00 80.31 83 THR A CA 1
ATOM 643 C C . THR A 1 83 ? -12.967 1.162 7.702 1.00 80.31 83 THR A C 1
ATOM 645 O O . THR A 1 83 ? -13.437 0.033 7.556 1.00 80.31 83 THR A O 1
ATOM 648 N N . ALA A 1 84 ? -12.675 1.665 8.901 1.00 78.81 84 ALA A N 1
ATOM 649 C CA . ALA A 1 84 ? -13.067 0.988 10.124 1.00 78.81 84 ALA A CA 1
ATOM 650 C C . ALA A 1 84 ? -14.598 0.982 10.208 1.00 78.81 84 ALA A C 1
ATOM 652 O O . ALA A 1 84 ? -15.236 2.035 10.165 1.00 78.81 84 ALA A O 1
ATOM 653 N N . MET A 1 85 ? -15.194 -0.204 10.324 1.00 75.94 85 MET A N 1
ATOM 654 C CA . MET A 1 85 ? -16.618 -0.313 10.609 1.00 75.94 85 MET A CA 1
ATOM 655 C C . MET A 1 85 ? -16.815 -0.033 12.097 1.00 75.94 85 MET A C 1
ATOM 657 O O . MET A 1 85 ? -16.471 -0.859 12.942 1.00 75.94 85 MET A O 1
ATOM 661 N N . VAL A 1 86 ? -17.333 1.149 12.427 1.00 80.19 86 VAL A N 1
ATOM 662 C CA . VAL A 1 86 ? -17.750 1.447 13.800 1.00 80.19 86 VAL A CA 1
ATOM 663 C C . VAL A 1 86 ? -18.990 0.604 14.085 1.00 80.19 86 VAL A C 1
ATOM 665 O O . VAL A 1 86 ? -19.945 0.609 13.307 1.00 80.19 86 VAL A O 1
ATOM 668 N N . GLY A 1 87 ? -18.957 -0.168 15.172 1.00 80.88 87 GLY A N 1
ATOM 669 C CA . GLY A 1 87 ? -20.124 -0.926 15.608 1.00 80.88 87 GLY A CA 1
ATOM 670 C C . GLY A 1 87 ? -21.309 0.011 15.882 1.00 80.88 87 GLY A C 1
ATOM 671 O O . GLY A 1 87 ? -21.103 1.156 16.281 1.00 80.88 87 GLY A O 1
ATOM 672 N N . PRO A 1 88 ? -22.560 -0.446 15.698 1.00 80.00 88 PRO A N 1
ATOM 673 C CA . PRO A 1 88 ? -23.736 0.371 16.011 1.00 80.00 88 PRO A CA 1
ATOM 674 C C . PRO A 1 88 ? -23.829 0.690 17.508 1.00 80.00 88 PRO A C 1
ATOM 676 O O . PRO A 1 88 ? -24.479 1.655 17.906 1.00 80.00 88 PRO A O 1
ATOM 679 N N . THR A 1 89 ? -23.187 -0.127 18.341 1.00 79.44 89 THR A N 1
ATOM 680 C CA . THR A 1 89 ? -23.105 0.091 19.776 1.00 79.44 89 THR A CA 1
ATOM 681 C C . THR A 1 89 ? -22.017 1.127 20.051 1.00 79.44 89 THR A C 1
ATOM 683 O O . THR A 1 89 ? -20.856 0.873 19.716 1.00 79.44 89 THR A O 1
ATOM 686 N N . PRO A 1 90 ? -22.349 2.281 20.660 1.00 77.19 90 PRO A N 1
ATOM 687 C CA . PRO A 1 90 ? -21.324 3.204 21.120 1.00 77.19 90 PRO A CA 1
ATOM 688 C C . PRO A 1 90 ? -20.410 2.490 22.117 1.00 77.19 90 PRO A C 1
ATOM 690 O O . PRO A 1 90 ? -20.823 1.532 22.777 1.00 77.19 90 PRO A O 1
ATOM 693 N N . PHE A 1 91 ? -19.174 2.968 22.252 1.00 73.81 91 PHE A N 1
ATOM 694 C CA . PHE A 1 91 ? -18.303 2.491 23.321 1.00 73.81 91 PHE A CA 1
ATOM 695 C C . PHE A 1 91 ? -19.047 2.592 24.661 1.00 73.81 91 PHE A C 1
ATOM 697 O O . PHE A 1 91 ? -19.658 3.635 24.924 1.00 73.81 91 PHE A O 1
ATOM 704 N N . PRO A 1 92 ? -19.040 1.536 25.492 1.00 72.69 92 PRO A N 1
ATOM 705 C CA . PRO A 1 92 ? -19.689 1.582 26.791 1.00 72.69 92 PRO A CA 1
ATOM 706 C C . PRO A 1 92 ? -19.056 2.711 27.607 1.00 72.69 92 PRO A C 1
ATOM 708 O O . PRO A 1 92 ? -17.881 2.656 27.957 1.00 72.69 92 PRO A O 1
ATOM 711 N N . SER A 1 93 ? -19.820 3.776 27.858 1.00 68.62 93 SER A N 1
ATOM 712 C CA . SER A 1 93 ? -19.385 4.889 28.696 1.00 68.62 93 SER A CA 1
ATOM 713 C C . SER A 1 93 ? -20.202 4.894 29.980 1.00 68.62 93 SER A C 1
ATOM 715 O O . SER A 1 93 ? -21.285 5.480 30.030 1.00 68.62 93 SER A O 1
ATOM 717 N N . THR A 1 94 ? -19.688 4.269 31.032 1.00 68.12 94 THR A N 1
ATOM 718 C CA . THR A 1 94 ? -20.234 4.466 32.376 1.00 68.12 94 THR A CA 1
ATOM 719 C C . THR A 1 94 ? -19.586 5.739 32.916 1.00 68.12 94 THR A C 1
ATOM 721 O O . THR A 1 94 ? -18.420 5.747 33.301 1.00 68.12 94 THR A O 1
ATOM 724 N N . ARG A 1 95 ? -20.275 6.880 32.818 1.00 68.19 95 ARG A N 1
ATOM 725 C CA . ARG A 1 95 ? -19.794 8.140 33.409 1.00 68.19 95 ARG A CA 1
ATOM 726 C C . ARG A 1 95 ? -20.401 8.321 34.791 1.00 68.19 95 ARG A C 1
ATOM 728 O O . ARG A 1 95 ? -21.529 7.892 35.013 1.00 68.19 95 ARG A O 1
ATOM 735 N N . VAL A 1 96 ? -19.677 9.005 35.680 1.00 64.69 96 VAL A N 1
ATOM 736 C CA . VAL A 1 96 ? -20.196 9.324 37.016 1.00 64.69 96 VAL A CA 1
ATOM 737 C C . VAL A 1 96 ? -21.472 10.153 36.849 1.00 64.69 96 VAL A C 1
ATOM 739 O O . VAL A 1 96 ? -21.426 11.170 36.143 1.00 64.69 96 VAL A O 1
ATOM 742 N N . PRO A 1 97 ? -22.603 9.753 37.456 1.00 64.62 97 PRO A N 1
ATOM 743 C CA . PRO A 1 97 ? -23.795 10.588 37.503 1.00 64.62 97 PRO A CA 1
ATOM 744 C C . PRO A 1 97 ? -23.449 11.955 38.109 1.00 64.62 97 PRO A C 1
ATOM 746 O O . PRO A 1 97 ? -22.964 12.032 39.232 1.00 64.62 97 PRO A O 1
ATOM 749 N N . ARG A 1 98 ? -23.672 13.043 37.362 1.00 62.44 98 ARG A N 1
ATOM 750 C CA . ARG A 1 98 ? -23.412 14.409 37.842 1.00 62.44 98 ARG A CA 1
ATOM 751 C C . ARG A 1 98 ? -24.712 15.071 38.276 1.00 62.44 98 ARG A C 1
ATOM 753 O O . ARG A 1 98 ? -25.681 15.087 37.516 1.00 62.44 98 ARG A O 1
ATOM 760 N N . VAL A 1 99 ? -24.715 15.697 39.451 1.00 68.81 99 VAL A N 1
ATOM 761 C CA . VAL A 1 99 ? -25.771 16.640 39.842 1.00 68.81 99 VAL A CA 1
ATOM 762 C C . VAL A 1 99 ? -25.402 18.018 39.275 1.00 68.81 99 VAL A C 1
ATOM 764 O O . VAL A 1 99 ? -24.730 18.820 39.915 1.00 68.81 99 VAL A O 1
ATOM 767 N N . GLY A 1 100 ? -25.796 18.281 38.025 1.00 69.69 100 GLY A N 1
ATOM 768 C CA . GLY A 1 100 ? -25.470 19.526 37.312 1.00 69.69 100 GLY A CA 1
ATOM 769 C C . GLY A 1 100 ? -24.076 19.537 36.663 1.00 69.69 100 GLY A C 1
ATOM 770 O O . GLY A 1 100 ? -23.521 18.494 36.331 1.00 69.69 100 GLY A O 1
ATOM 771 N N . LEU A 1 101 ? -23.513 20.732 36.442 1.00 70.25 101 LEU A N 1
ATOM 772 C CA . LEU A 1 101 ? -22.171 20.948 35.862 1.00 70.25 101 LEU A CA 1
ATOM 773 C C . LEU A 1 101 ? -21.061 20.955 36.932 1.00 70.25 101 LEU A C 1
ATOM 775 O O . LEU A 1 101 ? -20.042 21.622 36.770 1.00 70.25 101 LEU A O 1
ATOM 779 N N . VAL A 1 102 ? -21.275 20.254 38.045 1.00 72.50 102 VAL A N 1
ATOM 780 C CA . VAL A 1 102 ? -20.317 20.181 39.152 1.00 72.50 102 VAL A CA 1
ATOM 781 C C . VAL A 1 102 ? -19.383 18.992 38.925 1.00 72.50 102 VAL A C 1
ATOM 783 O O . VAL A 1 102 ? -19.823 17.895 38.575 1.00 72.50 102 VAL A O 1
ATOM 786 N N . GLU A 1 103 ? -18.084 19.237 39.068 1.00 75.00 103 GLU A N 1
ATOM 787 C CA . GLU A 1 103 ? -17.051 18.203 39.065 1.00 75.00 103 GLU A CA 1
ATOM 788 C C . GLU A 1 103 ? -17.236 17.281 40.277 1.00 75.00 103 GLU A C 1
ATOM 790 O O . GLU A 1 103 ? -17.300 17.767 41.404 1.00 75.00 103 GLU A O 1
ATOM 795 N N . VAL A 1 104 ? -17.309 15.968 40.038 1.00 74.25 104 VAL A N 1
ATOM 796 C CA . VAL A 1 104 ? -17.294 14.956 41.105 1.00 74.25 104 VAL A CA 1
ATOM 797 C C . VAL A 1 104 ? -15.838 14.656 41.428 1.00 74.25 104 VAL A C 1
ATOM 799 O O . VAL A 1 104 ? -15.081 14.257 40.538 1.00 74.25 104 VAL A O 1
ATOM 802 N N . LYS A 1 105 ? -15.448 14.858 42.685 1.00 78.06 105 LYS A N 1
ATOM 803 C CA . LYS A 1 105 ? -14.063 14.685 43.133 1.00 78.06 105 LYS A CA 1
ATOM 804 C C . LYS A 1 105 ? -13.787 13.259 43.599 1.00 78.06 105 LYS A C 1
ATOM 806 O O . LYS A 1 105 ? -14.674 12.557 44.079 1.00 78.06 105 LYS A O 1
ATOM 811 N N . ARG A 1 106 ? -12.518 12.855 43.522 1.00 76.94 106 ARG A N 1
ATOM 812 C CA . ARG A 1 106 ? -12.030 11.619 44.143 1.00 76.94 106 ARG A CA 1
ATOM 813 C C . ARG A 1 106 ? -12.293 11.649 45.656 1.00 76.94 106 ARG A C 1
ATOM 815 O O . ARG A 1 106 ? -12.021 12.661 46.302 1.00 76.94 106 ARG A O 1
ATOM 822 N N . GLY A 1 107 ? -12.835 10.563 46.208 1.00 79.12 107 GLY A N 1
ATOM 823 C CA . GLY A 1 107 ? -13.319 10.482 47.591 1.00 79.12 107 GLY A CA 1
ATOM 824 C C . GLY A 1 107 ? -14.816 10.762 47.784 1.00 79.12 107 GLY A C 1
ATOM 825 O O . GLY A 1 107 ? -15.333 10.504 48.872 1.00 79.12 107 GLY A O 1
ATOM 826 N N . GLU A 1 108 ? -15.533 11.250 46.767 1.00 83.06 108 GLU A N 1
ATOM 827 C CA . GLU A 1 108 ? -17.001 11.290 46.793 1.00 83.06 108 GLU A CA 1
ATOM 828 C C . GLU A 1 108 ? -17.576 9.886 46.538 1.00 83.06 108 GLU A C 1
ATOM 830 O O . GLU A 1 108 ? -17.031 9.132 45.724 1.00 83.06 108 GLU A O 1
ATOM 835 N N . PRO A 1 109 ? -18.678 9.500 47.206 1.00 82.44 109 PRO A N 1
ATOM 836 C CA . PRO A 1 109 ? -19.207 8.142 47.104 1.00 82.44 109 PRO A CA 1
ATOM 837 C C . PRO A 1 109 ? -19.611 7.780 45.668 1.00 82.44 109 PRO A C 1
ATOM 839 O O . PRO A 1 109 ? -19.468 6.629 45.261 1.00 82.44 109 PRO A O 1
ATOM 842 N N . GLU A 1 110 ? -20.073 8.747 44.877 1.00 79.81 110 GLU A N 1
ATOM 843 C CA . GLU A 1 110 ? -20.409 8.575 43.464 1.00 79.81 110 GLU A CA 1
ATOM 844 C C . GLU A 1 110 ? -19.179 8.239 42.611 1.00 79.81 110 GLU A C 1
ATOM 846 O O . GLU A 1 110 ? -19.274 7.409 41.705 1.00 79.81 110 GLU A O 1
ATOM 851 N N . TYR A 1 111 ? -18.026 8.846 42.910 1.00 82.31 111 TYR A N 1
ATOM 852 C CA . TYR A 1 111 ? -16.763 8.546 42.238 1.00 82.31 111 TYR A CA 1
ATOM 853 C C . TYR A 1 111 ? -16.264 7.147 42.611 1.00 82.31 111 TYR A C 1
ATOM 855 O O . TYR A 1 111 ? -15.980 6.340 41.729 1.00 82.31 111 TYR A O 1
ATOM 863 N N . GLU A 1 112 ? -16.211 6.836 43.909 1.00 83.94 112 GLU A N 1
ATOM 864 C CA . GLU A 1 112 ? -15.672 5.563 44.410 1.00 83.94 112 GLU A CA 1
ATOM 865 C C . GLU A 1 112 ? -16.511 4.358 43.963 1.00 83.94 112 GLU A C 1
ATOM 867 O O . GLU A 1 112 ? -15.977 3.301 43.636 1.00 83.94 112 GLU A O 1
ATOM 872 N N . ASN A 1 113 ? -17.837 4.507 43.904 1.00 81.25 113 ASN A N 1
ATOM 873 C CA . ASN A 1 113 ? -18.716 3.440 43.427 1.00 81.25 113 ASN A CA 1
ATOM 874 C C . ASN A 1 113 ? -18.515 3.148 41.937 1.00 81.25 113 ASN A C 1
ATOM 876 O O . ASN A 1 113 ? -18.510 1.982 41.550 1.00 81.25 113 ASN A O 1
ATOM 880 N N . LEU A 1 114 ? -18.316 4.183 41.116 1.00 77.69 114 LEU A N 1
ATOM 881 C CA . LEU A 1 114 ? -18.027 3.995 39.699 1.00 77.69 114 LEU A CA 1
ATOM 882 C C . LEU A 1 114 ? -16.625 3.420 39.480 1.00 77.69 114 LEU A C 1
ATOM 884 O O . LEU A 1 114 ? -16.453 2.544 38.637 1.00 77.69 114 LEU A O 1
ATOM 888 N N . ALA A 1 115 ? -15.630 3.895 40.233 1.00 78.31 115 ALA A N 1
ATOM 889 C CA . ALA A 1 115 ? -14.278 3.353 40.180 1.00 78.31 115 ALA A CA 1
ATOM 890 C C . ALA A 1 115 ? -14.284 1.854 40.507 1.00 78.31 115 ALA A C 1
ATOM 892 O O . ALA A 1 115 ? -13.659 1.078 39.793 1.00 78.31 115 ALA A O 1
ATOM 893 N N . ARG A 1 116 ? -15.071 1.432 41.504 1.00 79.94 116 ARG A N 1
ATOM 894 C CA . ARG A 1 116 ? -15.293 0.017 41.825 1.00 79.94 116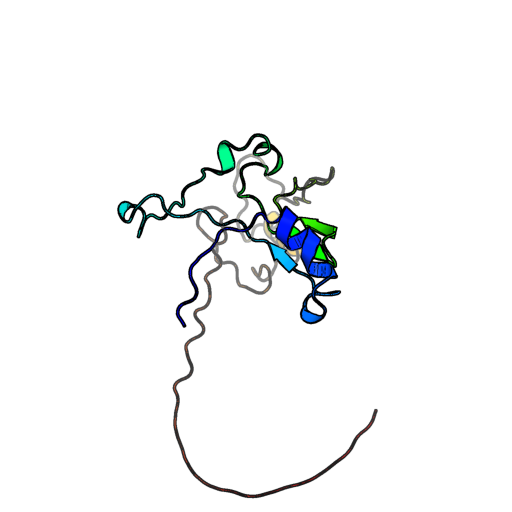 ARG A CA 1
ATOM 895 C C . ARG A 1 116 ? -15.988 -0.754 40.712 1.00 79.94 116 ARG A C 1
ATOM 897 O O . ARG A 1 116 ? -15.561 -1.848 40.382 1.00 79.94 116 ARG A O 1
ATOM 904 N N . GLU A 1 117 ? -17.043 -0.194 40.125 1.00 80.56 117 GLU A N 1
ATOM 905 C CA . GLU A 1 117 ? -17.765 -0.824 39.009 1.00 80.56 117 GLU A CA 1
ATOM 906 C C . GLU A 1 117 ? -16.877 -1.013 37.764 1.00 80.56 117 GLU A C 1
ATOM 908 O O . GLU A 1 117 ? -17.126 -1.902 36.955 1.00 80.56 117 GLU A O 1
ATOM 913 N N . GLN A 1 118 ? -15.838 -0.187 37.616 1.00 75.44 118 GLN A N 1
ATOM 914 C CA . GLN A 1 118 ? -14.879 -0.233 36.510 1.00 75.44 118 GLN A CA 1
ATOM 915 C C . GLN A 1 118 ? -13.570 -0.961 36.848 1.00 75.44 118 GLN A C 1
ATOM 917 O O . GLN A 1 118 ? -12.660 -0.945 36.021 1.00 75.44 118 GLN A O 1
ATOM 922 N N . ASP A 1 119 ? -13.454 -1.563 38.036 1.00 74.19 119 ASP A N 1
ATOM 923 C CA . ASP A 1 119 ? -12.220 -2.188 38.536 1.00 74.19 119 ASP A CA 1
ATOM 924 C C . ASP A 1 119 ? -11.007 -1.223 38.570 1.00 74.19 119 ASP A C 1
ATOM 926 O O . ASP A 1 119 ? -9.860 -1.606 38.343 1.00 74.19 119 ASP A O 1
ATOM 930 N N . LEU A 1 120 ? -11.257 0.059 38.863 1.00 71.44 120 LEU A N 1
ATOM 931 C CA . LEU A 1 120 ? -10.275 1.154 38.915 1.00 71.44 120 LEU A CA 1
ATOM 932 C C . LEU A 1 120 ? -9.916 1.603 40.345 1.00 71.44 120 LEU A C 1
ATOM 934 O O . LEU A 1 120 ? -9.293 2.654 40.512 1.00 71.44 120 LEU A O 1
ATOM 938 N N . GLU A 1 121 ? -10.291 0.840 41.380 1.00 66.31 121 GLU A N 1
ATOM 939 C CA . GLU A 1 121 ? -10.096 1.212 42.799 1.00 66.31 121 GLU A CA 1
ATOM 940 C C . GLU A 1 121 ? -8.630 1.536 43.142 1.00 66.31 121 GLU A C 1
ATOM 942 O O . GLU A 1 121 ? -8.344 2.466 43.898 1.00 66.31 121 GLU A O 1
ATOM 947 N N . ASP A 1 122 ? -7.687 0.844 42.503 1.00 64.94 122 ASP A N 1
ATOM 948 C CA . ASP A 1 122 ? -6.251 1.010 42.749 1.00 64.94 122 ASP A CA 1
ATOM 949 C C . ASP A 1 122 ? -5.641 2.217 42.013 1.00 64.94 122 ASP A C 1
ATOM 951 O O . ASP A 1 122 ? -4.423 2.427 42.039 1.00 64.94 122 ASP A O 1
ATOM 955 N N . GLY A 1 123 ? -6.463 3.003 41.304 1.00 59.34 123 GLY A N 1
ATOM 956 C CA . GLY A 1 123 ? -6.001 4.057 40.399 1.00 59.34 123 GLY A CA 1
ATOM 957 C C . GLY A 1 123 ? -5.134 3.508 39.268 1.00 59.34 123 GLY A C 1
ATOM 958 O O . GLY A 1 123 ? -4.338 4.247 38.693 1.00 59.34 123 GLY A O 1
ATOM 959 N N . ARG A 1 124 ? -5.237 2.206 38.985 1.00 54.94 124 ARG A N 1
ATOM 960 C CA . ARG A 1 124 ? -4.454 1.528 37.961 1.00 54.94 124 ARG A CA 1
ATOM 961 C C . ARG A 1 124 ? -5.304 1.298 36.730 1.00 54.94 124 ARG A C 1
ATOM 963 O O . ARG A 1 124 ? -6.324 0.626 36.797 1.00 54.94 124 ARG A O 1
ATOM 970 N N . VAL A 1 125 ? -4.855 1.820 35.597 1.00 54.44 125 VAL A N 1
ATOM 971 C CA . VAL A 1 125 ? -5.436 1.515 34.286 1.00 54.44 125 VAL A CA 1
ATOM 972 C C . VAL A 1 125 ? -4.391 0.681 33.555 1.00 54.44 125 VAL A C 1
ATOM 974 O O . VAL A 1 125 ? -3.263 1.130 33.392 1.00 54.44 125 VAL A O 1
ATOM 977 N N . ASN A 1 126 ? -4.725 -0.552 33.161 1.00 52.25 126 ASN A N 1
ATOM 978 C CA . ASN A 1 126 ? -3.781 -1.498 32.538 1.00 52.25 126 ASN A CA 1
ATOM 979 C C . ASN A 1 126 ? -2.523 -1.818 33.380 1.00 52.25 126 ASN A C 1
ATOM 981 O O . ASN A 1 126 ? -1.465 -2.098 32.829 1.00 52.25 126 ASN A O 1
ATOM 985 N N . GLY A 1 127 ? -2.626 -1.795 34.714 1.00 55.00 127 GLY A N 1
ATOM 986 C CA . GLY A 1 127 ? -1.513 -2.125 35.619 1.00 55.00 127 GLY A CA 1
ATOM 987 C C . GLY A 1 127 ? -0.598 -0.952 35.987 1.00 55.00 127 GLY A C 1
ATOM 988 O O . GLY A 1 127 ? 0.150 -1.067 36.960 1.00 55.00 127 GLY A O 1
ATOM 989 N N . ASP A 1 128 ? -0.724 0.191 35.312 1.00 50.78 128 ASP A N 1
ATOM 990 C CA . ASP A 1 128 ? 0.037 1.406 35.607 1.00 50.78 128 ASP A CA 1
ATOM 991 C C . ASP A 1 128 ? -0.771 2.361 36.487 1.00 50.78 128 ASP A C 1
ATOM 993 O O . ASP A 1 128 ? -1.962 2.574 36.260 1.00 50.78 128 ASP A O 1
ATOM 997 N N . VAL A 1 129 ? -0.127 2.949 37.503 1.00 52.53 129 VAL A N 1
ATOM 998 C CA . VAL A 1 129 ? -0.756 3.956 38.374 1.00 52.53 129 VAL A CA 1
ATOM 999 C C . VAL A 1 129 ? -1.024 5.211 37.547 1.00 52.53 129 VAL A C 1
ATOM 1001 O O . VAL A 1 129 ? -0.096 5.933 37.183 1.00 52.53 129 VAL A O 1
ATOM 1004 N N . ALA A 1 130 ? -2.295 5.484 37.267 1.00 51.56 130 ALA A N 1
ATOM 1005 C CA . ALA A 1 130 ? -2.729 6.702 36.612 1.00 51.56 130 ALA A CA 1
ATOM 1006 C C . ALA A 1 130 ? -2.448 7.886 37.545 1.00 51.56 130 ALA A C 1
ATOM 1008 O O . ALA A 1 130 ? -3.075 8.045 38.596 1.00 51.56 130 ALA A O 1
ATOM 1009 N N . LYS A 1 131 ? -1.478 8.724 37.172 1.00 49.72 131 LYS A N 1
ATOM 1010 C CA . LYS A 1 131 ? -1.301 10.030 37.806 1.00 49.72 131 LYS A CA 1
ATOM 1011 C C . LYS A 1 131 ? -2.419 10.953 37.330 1.00 49.72 131 LYS A C 1
ATOM 1013 O O . LYS A 1 131 ? -2.729 11.019 36.142 1.00 49.72 131 LYS A O 1
ATOM 1018 N N . GLU A 1 132 ? -3.027 11.653 38.277 1.00 44.62 132 GLU A N 1
ATOM 1019 C CA . GLU A 1 132 ? -4.108 12.604 38.040 1.00 44.62 132 GLU A CA 1
ATOM 1020 C C . GLU A 1 132 ? -3.559 13.820 37.275 1.00 44.62 132 GLU A C 1
ATOM 1022 O O . GLU A 1 132 ? -2.936 14.716 37.841 1.00 44.62 132 GLU A O 1
ATOM 1027 N N . GLY A 1 133 ? -3.712 13.798 35.949 1.00 48.25 133 GLY A N 1
ATOM 1028 C CA . GLY A 1 133 ? -3.383 14.916 35.072 1.00 48.25 133 GLY A CA 1
ATOM 1029 C C . GLY A 1 133 ? -4.446 16.009 35.160 1.00 48.25 133 GLY A C 1
ATOM 1030 O O . GLY A 1 133 ? -5.638 15.726 35.281 1.00 48.25 133 GLY A O 1
ATOM 1031 N N . THR A 1 134 ? -4.025 17.267 35.041 1.00 39.47 134 THR A N 1
ATOM 1032 C CA . THR A 1 134 ? -4.821 18.477 35.318 1.00 39.47 134 THR A CA 1
ATOM 1033 C C . THR A 1 134 ? -6.076 18.685 34.466 1.00 39.47 134 THR A C 1
ATOM 1035 O O . THR A 1 134 ? -6.752 19.679 34.681 1.00 39.47 134 THR A O 1
ATOM 1038 N N . ASN A 1 135 ? -6.429 17.793 33.534 1.00 33.91 135 ASN A N 1
ATOM 1039 C CA . ASN A 1 135 ? -7.624 17.925 32.687 1.00 33.91 135 ASN A CA 1
ATOM 1040 C C . ASN A 1 135 ? -8.193 16.574 32.191 1.00 33.91 135 ASN A C 1
ATOM 1042 O O . ASN A 1 135 ? -8.724 16.494 31.084 1.00 33.91 135 ASN A O 1
ATOM 1046 N N . GLY A 1 136 ? -8.066 15.484 32.959 1.00 42.78 136 GLY A N 1
ATOM 1047 C CA . GLY A 1 136 ? -8.622 14.177 32.558 1.00 42.78 136 GLY A CA 1
ATOM 1048 C C . GLY A 1 136 ? -7.933 13.524 31.349 1.00 42.78 136 GLY A C 1
ATOM 1049 O O . GLY A 1 136 ? -8.479 12.594 30.758 1.00 42.78 136 GLY A O 1
ATOM 1050 N N . HIS A 1 137 ? -6.738 13.994 30.985 1.00 33.34 137 HIS A N 1
ATOM 1051 C CA . HIS A 1 137 ? -5.846 13.316 30.050 1.00 33.34 137 HIS A CA 1
ATOM 1052 C C . HIS A 1 137 ? -4.841 12.492 30.863 1.00 33.34 137 HIS A C 1
ATOM 1054 O O . HIS A 1 137 ? -4.090 13.052 31.662 1.00 33.34 137 HIS A O 1
ATOM 1060 N N . VAL A 1 138 ? -4.852 11.169 30.691 1.00 42.44 138 VAL A N 1
ATOM 1061 C CA . VAL A 1 138 ? -3.832 10.285 31.268 1.00 42.44 138 VAL A CA 1
ATOM 1062 C C . VAL A 1 138 ? -2.619 10.354 30.347 1.00 42.44 138 VAL A C 1
ATOM 1064 O O . VAL A 1 138 ? -2.653 9.826 29.238 1.00 42.44 138 VAL A O 1
ATOM 1067 N N . GLU A 1 139 ? -1.554 11.029 30.775 1.00 35.25 139 GLU A N 1
ATOM 1068 C CA . GLU A 1 139 ? -0.240 10.796 30.182 1.00 35.25 139 GLU A CA 1
ATOM 1069 C C . GLU A 1 139 ? 0.358 9.555 30.841 1.00 35.25 139 GLU A C 1
ATOM 1071 O O . GLU A 1 139 ? 0.646 9.541 32.038 1.00 35.25 139 GLU A O 1
ATOM 1076 N N . ALA A 1 140 ? 0.492 8.481 30.064 1.00 37.72 140 ALA A N 1
ATOM 1077 C CA . ALA A 1 140 ? 1.281 7.333 30.473 1.00 37.72 140 ALA A CA 1
ATOM 1078 C C . ALA A 1 140 ? 2.759 7.742 30.425 1.00 37.72 140 ALA A C 1
ATOM 1080 O O . ALA A 1 140 ? 3.339 7.885 29.346 1.00 37.72 140 ALA A O 1
ATOM 1081 N N . GLU A 1 141 ? 3.369 7.960 31.589 1.00 38.81 141 GLU A N 1
ATOM 1082 C CA . GLU A 1 141 ? 4.818 8.114 31.672 1.00 38.81 141 GLU A CA 1
ATOM 1083 C C . GLU A 1 141 ? 5.465 6.771 31.321 1.00 38.81 141 GLU A C 1
ATOM 1085 O O . GLU A 1 141 ? 5.376 5.792 32.062 1.00 38.81 141 GLU A O 1
ATOM 1090 N N . LYS A 1 142 ? 6.115 6.730 30.157 1.00 33.97 142 LYS A N 1
ATOM 1091 C CA . LYS A 1 142 ? 6.999 5.645 29.743 1.00 33.97 142 LYS A CA 1
ATOM 1092 C C . LYS A 1 142 ? 8.104 5.517 30.790 1.00 33.97 142 LYS A C 1
ATOM 1094 O O . LYS A 1 142 ? 8.980 6.375 30.861 1.00 33.97 142 LYS A O 1
ATOM 1099 N N . SER A 1 143 ? 8.068 4.460 31.594 1.00 36.88 143 SER A N 1
ATOM 1100 C CA . SER A 1 143 ? 9.179 4.119 32.475 1.00 36.88 143 SER A CA 1
ATOM 1101 C C . SER A 1 143 ? 10.416 3.843 31.615 1.00 36.88 143 SER A C 1
ATOM 1103 O O . SER A 1 143 ? 10.469 2.893 30.832 1.00 36.88 143 SER A O 1
ATOM 1105 N N . GLU A 1 144 ? 11.413 4.724 31.712 1.00 31.84 144 GLU A N 1
ATOM 1106 C CA . GLU A 1 144 ? 12.766 4.429 31.258 1.00 31.84 144 GLU A CA 1
ATOM 1107 C C . GLU A 1 144 ? 13.282 3.260 32.095 1.00 31.84 144 GLU A C 1
ATOM 1109 O O . GLU A 1 144 ? 13.612 3.404 33.271 1.00 31.84 144 GLU A O 1
ATOM 1114 N N . SER A 1 145 ? 13.328 2.074 31.493 1.00 34.22 145 SER A N 1
ATOM 1115 C CA . SER A 1 145 ? 14.117 0.975 32.027 1.00 34.22 145 SER A CA 1
ATOM 1116 C C . SER A 1 145 ? 15.591 1.375 31.950 1.00 34.22 145 SER A C 1
ATOM 1118 O O . SER A 1 145 ? 16.183 1.412 30.868 1.00 34.22 145 SER A O 1
ATOM 1120 N N . GLU A 1 146 ? 16.152 1.705 33.108 1.00 31.08 146 GLU A N 1
ATOM 1121 C CA . GLU A 1 146 ? 17.570 1.945 33.344 1.00 31.08 146 GLU A CA 1
ATOM 1122 C C . GLU A 1 146 ? 18.407 0.770 32.804 1.00 31.08 146 GLU A C 1
ATOM 1124 O O . GLU A 1 146 ? 18.159 -0.399 33.108 1.00 31.08 146 GLU A O 1
ATOM 1129 N N . ALA A 1 147 ? 19.376 1.077 31.938 1.00 33.34 147 ALA A N 1
ATOM 1130 C CA . ALA A 1 147 ? 20.238 0.088 31.302 1.00 33.34 147 ALA A CA 1
ATOM 1131 C C . ALA A 1 147 ? 21.144 -0.606 32.343 1.00 33.34 147 ALA A C 1
ATOM 1133 O O . ALA A 1 147 ? 21.828 0.085 33.104 1.00 33.34 147 ALA A O 1
ATOM 1134 N N . PRO A 1 148 ? 21.234 -1.950 32.368 1.00 32.50 148 PRO A N 1
ATOM 1135 C CA . PRO A 1 148 ? 22.124 -2.629 33.297 1.00 32.50 148 PRO A CA 1
ATOM 1136 C C . PRO A 1 148 ? 23.586 -2.445 32.866 1.00 32.50 148 PRO A C 1
ATOM 1138 O O . PRO A 1 148 ? 23.983 -2.785 31.748 1.00 32.50 148 PRO A O 1
ATOM 1141 N N . LYS A 1 149 ? 24.392 -1.897 33.783 1.00 31.62 149 LYS A N 1
ATOM 1142 C CA . LYS A 1 149 ? 25.850 -1.781 33.666 1.00 31.62 149 LYS A CA 1
ATOM 1143 C C . LYS A 1 149 ? 26.473 -3.170 33.500 1.00 31.62 149 LYS A C 1
ATOM 1145 O O . LYS A 1 149 ? 26.217 -4.071 34.293 1.00 31.62 149 LYS A O 1
ATOM 1150 N N . LYS A 1 150 ? 27.326 -3.315 32.481 1.00 31.41 150 LYS A N 1
ATOM 1151 C CA . LYS A 1 150 ? 28.270 -4.431 32.357 1.00 31.41 150 LYS A CA 1
ATOM 1152 C C . LYS A 1 150 ? 29.273 -4.357 33.507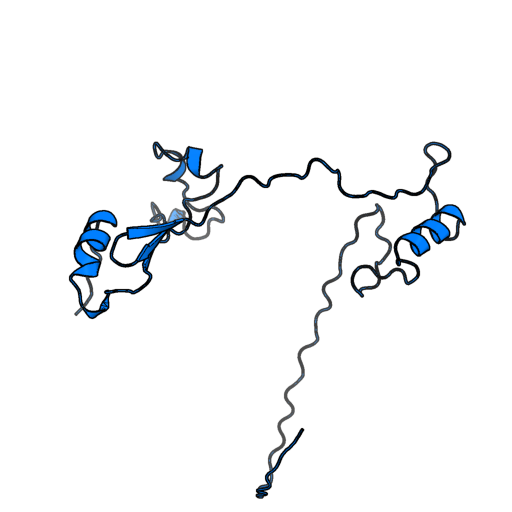 1.00 31.41 150 LYS A C 1
ATOM 1154 O O . LYS A 1 150 ? 30.098 -3.447 33.522 1.00 31.41 150 LYS A O 1
ATOM 1159 N N . GLU A 1 151 ? 29.233 -5.330 34.406 1.00 33.69 151 GLU A N 1
ATOM 1160 C CA . GLU A 1 151 ? 30.402 -5.719 35.191 1.00 33.69 151 GLU A CA 1
ATOM 1161 C C . GLU A 1 151 ? 30.938 -7.037 34.634 1.00 33.69 151 GLU A C 1
ATOM 1163 O O . GLU A 1 151 ? 30.237 -8.042 34.523 1.00 33.69 151 GLU A O 1
ATOM 1168 N N . GLU A 1 152 ? 32.188 -6.968 34.198 1.00 30.91 152 GLU A N 1
ATOM 1169 C CA . GLU A 1 152 ? 33.001 -8.066 33.705 1.00 30.91 152 GLU A CA 1
ATOM 1170 C C . GLU A 1 152 ? 33.693 -8.712 34.910 1.00 30.91 152 GLU A C 1
ATOM 1172 O O . GLU A 1 152 ? 34.422 -8.045 35.644 1.00 30.91 152 GLU A O 1
ATOM 1177 N N . SER A 1 153 ? 33.469 -10.007 35.130 1.00 32.75 153 SER A N 1
ATOM 1178 C CA . SER A 1 153 ? 34.393 -10.826 35.914 1.00 32.75 153 SER A CA 1
ATOM 1179 C C . SER A 1 153 ? 34.530 -12.205 35.276 1.00 32.75 153 SER A C 1
ATOM 1181 O O . SER A 1 153 ? 33.553 -12.895 34.986 1.00 32.75 153 SER A O 1
ATOM 1183 N N . ASP A 1 154 ? 35.785 -12.524 34.988 1.00 31.09 154 ASP A N 1
ATOM 1184 C CA . ASP A 1 154 ? 36.305 -13.747 34.399 1.00 31.09 154 ASP A CA 1
ATOM 1185 C C . ASP A 1 154 ? 36.619 -14.765 35.508 1.00 31.09 154 ASP A C 1
ATOM 1187 O O . ASP A 1 154 ? 37.231 -14.394 36.511 1.00 31.09 154 ASP A O 1
ATOM 1191 N N . ALA A 1 155 ? 36.181 -16.017 35.321 1.00 32.03 155 ALA A N 1
ATOM 1192 C CA . ALA A 1 155 ? 36.912 -17.261 35.616 1.00 32.03 155 ALA A CA 1
ATOM 1193 C C . ALA A 1 155 ? 35.965 -18.462 35.843 1.00 32.03 155 ALA A C 1
ATOM 1195 O O . ALA A 1 155 ? 35.099 -18.438 36.714 1.00 32.03 155 ALA A O 1
ATOM 1196 N N . GLY A 1 156 ? 36.259 -19.584 35.169 1.00 28.42 156 GLY A N 1
ATOM 1197 C CA . GLY A 1 156 ? 36.224 -20.896 35.838 1.00 28.42 156 GLY A CA 1
ATOM 1198 C C . GLY A 1 156 ? 35.139 -21.918 35.462 1.00 28.42 156 GLY A C 1
ATOM 1199 O O . GLY A 1 156 ? 34.264 -22.223 36.258 1.00 28.42 156 GLY A O 1
ATOM 1200 N N . VAL A 1 157 ? 35.270 -22.517 34.274 1.00 29.50 157 VAL A N 1
ATOM 1201 C CA . VAL A 1 157 ? 35.181 -23.967 33.949 1.00 29.50 157 VAL A CA 1
ATOM 1202 C C . VAL A 1 157 ? 34.621 -24.943 35.025 1.00 29.50 157 VAL A C 1
ATOM 1204 O O . VAL A 1 157 ? 35.254 -25.153 36.053 1.00 29.50 157 VAL A O 1
ATOM 1207 N N . THR A 1 158 ? 33.538 -25.689 34.730 1.00 33.00 158 THR A N 1
ATOM 1208 C CA . THR A 1 158 ? 33.498 -27.177 34.564 1.00 33.00 158 THR A CA 1
ATOM 1209 C C . THR A 1 158 ? 32.071 -27.749 34.376 1.00 33.00 158 THR A C 1
ATOM 1211 O O . THR A 1 158 ? 31.076 -27.204 34.832 1.00 33.00 158 THR A O 1
ATOM 1214 N N . ASN A 1 159 ? 32.044 -28.876 33.654 1.00 31.08 159 ASN A N 1
ATOM 1215 C CA . ASN A 1 159 ? 30.967 -29.732 33.129 1.00 31.08 159 ASN A CA 1
ATOM 1216 C C . ASN A 1 159 ? 29.823 -30.188 34.064 1.00 31.08 159 ASN A C 1
ATOM 1218 O O . ASN A 1 159 ? 30.033 -30.418 35.251 1.00 31.08 159 ASN A O 1
ATOM 1222 N N . GLY A 1 160 ? 28.680 -30.562 33.461 1.00 29.05 160 GLY A N 1
ATOM 1223 C CA . GLY A 1 160 ? 27.696 -31.457 34.089 1.00 29.05 160 GLY A CA 1
ATOM 1224 C C . GLY A 1 160 ? 26.473 -31.792 33.224 1.00 29.05 160 GLY A C 1
ATOM 1225 O O . GLY A 1 160 ? 25.554 -30.997 33.107 1.00 29.05 160 GLY A O 1
ATOM 1226 N N . VAL A 1 161 ? 26.475 -32.992 32.641 1.00 31.50 161 VAL A N 1
ATOM 1227 C CA . VAL A 1 161 ? 25.383 -33.667 31.910 1.00 31.50 161 VAL A CA 1
ATOM 1228 C C . VAL A 1 161 ? 24.277 -34.127 32.876 1.00 31.50 161 VAL A C 1
ATOM 1230 O O . VAL A 1 161 ? 24.597 -34.588 33.968 1.00 31.50 161 VAL A O 1
ATOM 1233 N N . GLY A 1 162 ? 23.000 -34.118 32.465 1.00 30.44 162 GLY A N 1
ATOM 1234 C CA . GLY A 1 162 ? 21.924 -34.789 33.215 1.00 30.44 162 GLY A CA 1
ATOM 1235 C C . GLY A 1 162 ? 20.520 -34.598 32.635 1.00 30.44 162 GLY A C 1
ATOM 1236 O O . GLY A 1 162 ? 20.090 -33.475 32.427 1.00 30.44 162 GLY A O 1
ATOM 1237 N N . ALA A 1 163 ? 19.830 -35.705 32.365 1.00 34.78 163 ALA A N 1
ATOM 1238 C CA . ALA A 1 163 ? 18.598 -35.839 31.587 1.00 34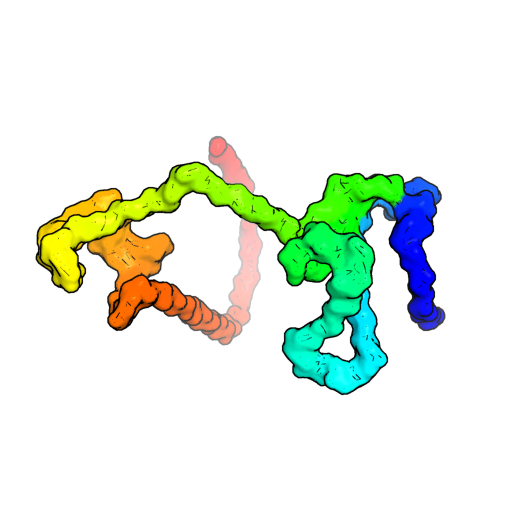.78 163 ALA A CA 1
ATOM 1239 C C . ALA A 1 163 ? 17.292 -35.891 32.421 1.00 34.78 163 ALA A C 1
ATOM 1241 O O . ALA A 1 163 ? 17.346 -36.066 33.636 1.00 34.78 163 ALA A O 1
ATOM 1242 N N . ASN A 1 164 ? 16.158 -35.930 31.689 1.00 34.06 164 ASN A N 1
ATOM 1243 C CA . ASN A 1 164 ? 14.798 -36.400 32.055 1.00 34.06 164 ASN A CA 1
ATOM 1244 C C . ASN A 1 164 ? 13.943 -35.413 32.882 1.00 34.06 164 ASN A C 1
ATOM 1246 O O . ASN A 1 164 ? 14.453 -34.781 33.791 1.00 34.06 164 ASN A O 1
ATOM 1250 N N . GLY A 1 165 ? 12.634 -35.221 32.686 1.00 29.44 165 GLY A N 1
ATOM 1251 C CA . GLY A 1 165 ? 11.595 -35.912 31.916 1.00 29.44 165 GLY A CA 1
ATOM 1252 C C . GLY A 1 165 ? 10.273 -35.886 32.717 1.00 29.44 165 GLY A C 1
ATOM 1253 O O . GLY A 1 165 ? 10.336 -35.974 33.938 1.00 29.44 165 GLY A O 1
ATOM 1254 N N . VAL A 1 166 ? 9.124 -35.889 32.011 1.00 34.38 166 VAL A N 1
ATOM 1255 C CA . VAL A 1 166 ? 7.744 -36.242 32.471 1.00 34.38 166 VAL A CA 1
ATOM 1256 C C . VAL A 1 166 ? 7.078 -35.201 33.416 1.00 34.38 166 VAL A C 1
ATOM 1258 O O . VAL A 1 166 ? 7.741 -34.678 34.301 1.00 34.38 166 VAL A O 1
ATOM 1261 N N . LEU A 1 167 ? 5.806 -34.783 33.310 1.00 34.50 167 LEU A N 1
ATOM 1262 C CA . LEU A 1 167 ? 4.547 -35.297 32.732 1.00 34.50 167 LEU A CA 1
ATOM 1263 C C . LEU A 1 167 ? 3.848 -34.253 31.851 1.00 34.50 167 LEU A C 1
ATOM 1265 O O . LEU A 1 167 ? 3.916 -33.055 32.204 1.00 34.50 167 LEU A O 1
#

Radius of gyration: 29.16 Å; chains: 1; bounding box: 63×57×64 Å